Protein AF-A0A7C7NLW5-F1 (afdb_monomer_lite)

Secondary structure (DSSP, 8-state):
----SSS-----TT-S------TTTS-TTT-SSTHHHHHHHHHHHHHHHT---------PPP------

Structure (mmCIF, N/CA/C/O backbone):
data_AF-A0A7C7NLW5-F1
#
_entry.id   AF-A0A7C7NLW5-F1
#
loop_
_atom_site.group_PDB
_atom_site.id
_atom_site.type_symbol
_atom_site.label_atom_id
_atom_site.label_alt_id
_atom_site.label_comp_id
_atom_site.label_asym_id
_atom_site.label_entity_id
_atom_site.label_seq_id
_atom_site.pdbx_PDB_ins_code
_atom_site.Cartn_x
_atom_site.Cartn_y
_atom_site.Cartn_z
_atom_site.occupancy
_atom_site.B_iso_or_equiv
_atom_site.auth_seq_id
_atom_site.auth_comp_id
_atom_site.auth_asym_id
_atom_site.auth_atom_id
_atom_site.pdbx_PDB_model_num
ATOM 1 N N . MET A 1 1 ? -10.520 -1.175 -10.694 1.00 56.12 1 MET A N 1
ATOM 2 C CA . MET A 1 1 ? -9.484 -2.118 -10.221 1.00 56.12 1 MET A CA 1
ATOM 3 C C . MET A 1 1 ? -8.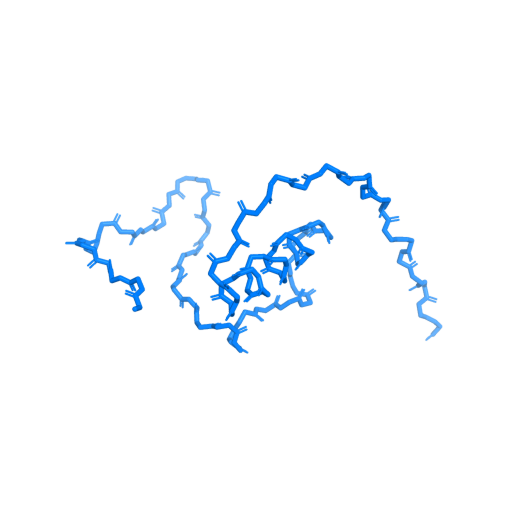223 -1.818 -11.014 1.00 56.12 1 MET A C 1
ATOM 5 O O . MET A 1 1 ? -8.361 -1.332 -12.130 1.00 56.12 1 MET A O 1
ATOM 9 N N . ALA A 1 2 ? -7.038 -1.967 -10.422 1.00 61.41 2 ALA A N 1
ATOM 10 C CA . ALA A 1 2 ? -5.797 -1.835 -11.180 1.00 61.41 2 ALA A CA 1
ATOM 11 C C . ALA A 1 2 ? -5.599 -3.132 -11.969 1.00 61.41 2 ALA A C 1
ATOM 13 O O . ALA A 1 2 ? -5.764 -4.209 -11.406 1.00 61.41 2 ALA A O 1
ATOM 14 N N . GLU A 1 3 ? -5.313 -3.019 -13.259 1.00 69.62 3 GLU A N 1
ATOM 15 C CA . GLU A 1 3 ? -5.124 -4.161 -14.150 1.00 69.62 3 GLU A CA 1
ATOM 16 C C . GLU A 1 3 ? -3.671 -4.183 -14.611 1.00 69.62 3 GLU A C 1
ATOM 18 O O . GLU A 1 3 ? -3.082 -3.138 -14.912 1.00 69.62 3 GLU A O 1
ATOM 23 N N . VAL A 1 4 ? -3.074 -5.371 -14.629 1.00 77.56 4 VAL A N 1
ATOM 24 C CA . VAL A 1 4 ? -1.708 -5.539 -15.110 1.00 77.56 4 VAL A CA 1
ATOM 25 C C . VAL A 1 4 ? -1.710 -5.407 -16.630 1.00 77.56 4 VAL A C 1
ATOM 27 O O . VAL A 1 4 ? -2.302 -6.216 -17.332 1.00 77.56 4 VAL A O 1
ATOM 30 N N . LEU A 1 5 ? -1.035 -4.374 -17.143 1.00 77.12 5 LEU A N 1
ATOM 31 C CA . LEU A 1 5 ? -1.009 -4.079 -18.580 1.00 77.12 5 LEU A CA 1
ATOM 32 C C . LEU A 1 5 ? -0.154 -5.071 -19.385 1.00 77.12 5 LEU A C 1
ATOM 34 O O . LEU A 1 5 ? -0.374 -5.215 -20.587 1.00 77.12 5 LEU A O 1
ATOM 38 N N . ARG A 1 6 ? 0.840 -5.710 -18.750 1.00 74.94 6 ARG A N 1
ATOM 39 C CA . ARG A 1 6 ? 1.693 -6.764 -19.325 1.00 74.94 6 ARG A CA 1
ATOM 40 C C . ARG A 1 6 ? 2.222 -7.676 -18.221 1.00 74.94 6 ARG A C 1
ATOM 42 O O . ARG A 1 6 ? 2.616 -7.184 -17.166 1.00 74.94 6 ARG A O 1
ATOM 49 N N . GLU A 1 7 ? 2.280 -8.978 -18.477 1.00 70.50 7 GLU A N 1
ATOM 50 C CA . GLU A 1 7 ? 2.758 -10.003 -17.533 1.00 70.50 7 GLU A CA 1
ATOM 51 C C . GLU A 1 7 ? 4.296 -10.053 -17.423 1.00 70.50 7 GLU A C 1
ATOM 53 O O . GLU A 1 7 ? 4.900 -11.118 -17.363 1.00 70.50 7 GLU A O 1
ATOM 58 N N . ASP A 1 8 ? 4.953 -8.892 -17.399 1.00 77.69 8 ASP A N 1
ATOM 59 C CA . ASP A 1 8 ? 6.416 -8.774 -17.320 1.00 77.69 8 ASP A CA 1
ATOM 60 C C . ASP A 1 8 ? 6.927 -8.711 -15.861 1.00 77.69 8 ASP A C 1
ATOM 62 O O . ASP A 1 8 ? 8.059 -8.299 -15.603 1.00 77.69 8 ASP A O 1
ATOM 66 N N . PHE A 1 9 ? 6.096 -9.077 -14.879 1.00 79.31 9 PHE A N 1
ATOM 67 C CA . PHE A 1 9 ? 6.493 -9.132 -13.472 1.00 79.31 9 PHE A CA 1
ATOM 68 C C . PHE A 1 9 ? 7.060 -10.517 -13.148 1.00 79.31 9 PHE A C 1
ATOM 70 O O . PHE A 1 9 ? 6.437 -11.545 -13.399 1.00 79.31 9 PHE A O 1
ATOM 77 N N . GLY A 1 10 ? 8.263 -10.554 -12.586 1.00 80.62 10 GLY A N 1
ATOM 78 C CA . GLY A 1 10 ? 8.960 -11.799 -12.298 1.00 80.62 10 GLY A CA 1
ATOM 79 C C . GLY A 1 10 ? 10.072 -11.608 -11.279 1.00 80.62 10 GLY A C 1
ATOM 80 O O . GLY A 1 10 ? 10.384 -10.491 -10.866 1.00 80.62 10 GLY A O 1
ATOM 81 N N . GLN A 1 11 ? 10.656 -12.724 -10.858 1.00 81.81 11 GLN A N 1
ATOM 82 C CA . GLN A 1 11 ? 11.790 -12.729 -9.949 1.00 81.81 11 GLN A CA 1
ATOM 83 C C . GLN A 1 11 ? 12.995 -12.007 -10.576 1.00 81.81 11 GLN A C 1
ATOM 85 O O . GLN A 1 11 ? 13.299 -12.189 -11.755 1.00 81.81 11 GLN A O 1
ATOM 90 N N . THR A 1 12 ? 13.714 -11.220 -9.778 1.00 85.31 12 THR A N 1
ATOM 91 C CA . THR A 1 12 ? 14.969 -10.562 -10.173 1.00 85.31 12 THR A CA 1
ATOM 92 C C . THR A 1 12 ? 16.077 -10.925 -9.187 1.00 85.31 12 THR A C 1
ATOM 94 O O . THR A 1 12 ? 15.825 -11.572 -8.177 1.00 85.31 12 THR A O 1
ATOM 97 N N . SER A 1 13 ? 17.314 -10.484 -9.421 1.00 87.69 13 SER A N 1
ATOM 98 C CA . SER A 1 13 ? 18.428 -10.722 -8.488 1.00 87.69 13 SER A CA 1
ATOM 99 C C . SER A 1 13 ? 18.197 -10.160 -7.075 1.00 87.69 13 SER A C 1
ATOM 101 O O . SER A 1 13 ? 18.876 -10.571 -6.139 1.00 87.69 13 SER A O 1
ATOM 103 N N . GLU A 1 14 ? 17.259 -9.223 -6.915 1.00 87.44 14 GLU A N 1
ATOM 104 C CA . GLU A 1 14 ? 16.936 -8.567 -5.642 1.00 87.44 14 GLU A CA 1
ATOM 105 C C . GLU A 1 14 ? 15.668 -9.126 -4.979 1.00 87.44 14 GLU A C 1
ATOM 107 O O . GLU A 1 14 ? 15.370 -8.789 -3.836 1.00 87.44 14 GLU A O 1
ATOM 112 N N . SER A 1 15 ? 14.899 -9.964 -5.679 1.00 84.75 15 SER A N 1
ATOM 113 C CA . SER A 1 15 ? 13.619 -10.498 -5.202 1.00 84.75 15 SER A CA 1
ATOM 114 C C . SER A 1 15 ? 13.628 -12.020 -5.257 1.00 84.75 15 SER A C 1
ATOM 116 O O . SER A 1 15 ? 14.085 -12.599 -6.232 1.00 84.75 15 SER A O 1
ATOM 118 N N . LEU A 1 16 ? 13.127 -12.697 -4.222 1.00 86.19 16 LEU A N 1
ATOM 119 C CA . LEU A 1 16 ? 13.054 -14.165 -4.213 1.00 86.19 16 LEU A CA 1
ATOM 120 C C . LEU A 1 16 ? 11.761 -14.695 -4.854 1.00 86.19 16 LEU A C 1
ATOM 122 O O . LEU A 1 16 ? 11.776 -15.708 -5.539 1.00 86.19 16 LEU A O 1
ATOM 126 N N . GLU A 1 17 ? 10.650 -14.000 -4.647 1.00 84.12 17 GLU A N 1
ATOM 127 C CA . GLU A 1 17 ? 9.337 -14.325 -5.202 1.00 84.12 17 GLU A CA 1
ATOM 128 C C . GLU A 1 17 ? 8.575 -13.014 -5.413 1.00 84.12 17 GLU A C 1
ATOM 130 O O . GLU A 1 17 ? 8.766 -12.053 -4.662 1.00 84.12 17 GLU A O 1
ATOM 135 N N . VAL A 1 18 ? 7.718 -12.970 -6.432 1.00 88.06 18 VAL A N 1
ATOM 136 C CA . VAL A 1 18 ? 6.788 -11.862 -6.666 1.00 88.06 18 VAL A CA 1
ATOM 137 C C . VAL A 1 18 ? 5.397 -12.419 -6.945 1.00 88.06 18 VAL A C 1
ATOM 139 O O . VAL A 1 18 ? 5.248 -13.422 -7.643 1.00 88.06 18 VAL A O 1
ATOM 142 N N . ARG A 1 19 ? 4.371 -11.770 -6.394 1.00 86.81 19 ARG A N 1
ATOM 143 C CA . ARG A 1 19 ? 2.965 -12.146 -6.570 1.00 86.81 19 ARG A CA 1
ATOM 144 C C . ARG A 1 19 ? 2.075 -10.913 -6.437 1.00 86.81 19 ARG A C 1
ATOM 146 O O . ARG A 1 19 ? 2.450 -9.944 -5.779 1.00 86.81 19 ARG A O 1
ATOM 153 N N . LEU A 1 20 ? 0.907 -10.960 -7.066 1.00 88.94 20 LEU A N 1
ATOM 154 C CA . LEU A 1 20 ? -0.180 -10.009 -6.848 1.00 88.94 20 LEU A CA 1
ATOM 155 C C . LEU A 1 20 ? -1.026 -10.471 -5.656 1.00 88.94 20 LEU A C 1
ATOM 157 O O . LEU A 1 20 ? -1.256 -11.667 -5.502 1.00 88.94 20 LEU A O 1
ATOM 161 N N . PHE A 1 21 ? -1.476 -9.529 -4.834 1.00 89.62 21 PHE A N 1
ATOM 162 C CA . PHE A 1 21 ? -2.288 -9.800 -3.649 1.00 89.62 21 PHE A CA 1
ATOM 163 C C . PHE A 1 21 ? -3.516 -8.893 -3.647 1.00 89.62 21 PHE A C 1
ATOM 165 O O . PHE A 1 21 ? -3.387 -7.690 -3.907 1.00 89.62 21 PHE A O 1
ATOM 172 N N . GLU A 1 22 ? -4.676 -9.448 -3.305 1.00 90.25 22 GLU A N 1
ATOM 173 C CA . GLU A 1 22 ? -5.807 -8.651 -2.825 1.00 90.25 22 GLU A CA 1
ATOM 174 C C . GLU A 1 22 ? -5.560 -8.171 -1.381 1.00 90.25 22 GLU A C 1
ATOM 176 O O . GLU A 1 22 ? -4.683 -8.679 -0.681 1.00 90.25 22 GLU A O 1
ATOM 181 N N . GLU A 1 23 ? -6.309 -7.162 -0.918 1.00 89.38 23 GLU A N 1
ATOM 182 C CA . GLU A 1 23 ? -6.103 -6.534 0.405 1.00 89.38 23 GLU A CA 1
ATOM 183 C C . GLU A 1 23 ? -6.140 -7.550 1.565 1.00 89.38 23 GLU A C 1
ATOM 185 O O . GLU A 1 23 ? -5.379 -7.420 2.530 1.00 89.38 23 GLU A O 1
ATOM 190 N N . ASP A 1 24 ? -7.001 -8.564 1.469 1.00 90.94 24 ASP A N 1
ATOM 191 C CA . ASP A 1 24 ? -7.169 -9.625 2.464 1.00 90.94 24 ASP A CA 1
ATOM 192 C C . ASP A 1 24 ? -6.127 -10.750 2.369 1.00 90.94 24 ASP A C 1
ATOM 194 O O . ASP A 1 24 ? -5.928 -11.476 3.343 1.00 90.94 24 ASP A O 1
ATOM 198 N N . GLU A 1 25 ? -5.416 -10.856 1.246 1.00 93.12 25 GLU A N 1
ATOM 199 C CA . GLU A 1 25 ? -4.374 -11.866 1.025 1.00 93.12 25 GLU A CA 1
ATOM 200 C C . GLU A 1 25 ? -2.977 -11.381 1.440 1.00 93.12 25 GLU A C 1
ATOM 202 O O . GLU A 1 25 ? -2.028 -12.169 1.477 1.00 93.12 25 GLU A O 1
ATOM 207 N N . ILE A 1 26 ? -2.823 -10.089 1.752 1.00 91.75 26 ILE A N 1
ATOM 208 C CA . ILE A 1 26 ? -1.541 -9.518 2.174 1.00 91.75 26 ILE A CA 1
ATOM 209 C C . ILE A 1 26 ? -1.091 -10.175 3.494 1.00 91.75 26 ILE A C 1
ATOM 211 O O . ILE A 1 26 ? -1.819 -10.119 4.491 1.00 91.75 26 ILE A O 1
ATOM 215 N N . PRO A 1 27 ? 0.137 -10.726 3.569 1.00 91.50 27 PRO A N 1
ATOM 216 C CA . PRO A 1 27 ? 0.652 -11.352 4.783 1.00 91.50 27 PRO A CA 1
ATOM 217 C C . PRO A 1 27 ? 1.157 -10.290 5.772 1.00 91.50 27 PRO A C 1
ATOM 219 O O . PRO A 1 27 ? 2.358 -10.092 5.956 1.00 91.50 27 PRO A O 1
ATOM 222 N N . TRP A 1 28 ? 0.230 -9.572 6.412 1.00 89.62 28 TRP A N 1
ATOM 223 C CA . TRP A 1 28 ? 0.515 -8.397 7.249 1.00 89.62 28 TRP A CA 1
ATOM 224 C C . TRP A 1 28 ? 1.555 -8.632 8.355 1.00 89.62 28 TRP A C 1
ATOM 226 O O . TRP A 1 28 ? 2.351 -7.737 8.637 1.00 89.62 28 TRP A O 1
ATOM 236 N N . GLU A 1 29 ? 1.566 -9.826 8.949 1.00 87.38 29 GLU A N 1
ATOM 237 C CA . GLU A 1 29 ? 2.478 -10.203 10.038 1.00 87.38 29 GLU A CA 1
ATOM 238 C C . GLU A 1 29 ? 3.883 -10.599 9.547 1.00 87.38 29 GLU A C 1
ATOM 240 O O . GLU A 1 29 ? 4.837 -10.583 10.326 1.00 87.38 29 GLU A O 1
ATOM 245 N N . GLU A 1 30 ? 4.034 -10.931 8.262 1.00 88.81 30 GLU A N 1
ATOM 246 C CA . GLU A 1 30 ? 5.307 -11.355 7.657 1.00 88.81 30 GLU A CA 1
ATOM 247 C C . GLU A 1 30 ? 6.043 -10.199 6.962 1.00 88.81 30 GLU A C 1
ATOM 249 O O . GLU A 1 30 ? 7.186 -10.348 6.522 1.00 88.81 30 GLU A O 1
ATOM 254 N N . LEU A 1 31 ? 5.418 -9.019 6.881 1.00 88.00 31 LEU A N 1
ATOM 255 C CA . LEU A 1 31 ? 6.030 -7.833 6.294 1.00 88.00 31 LEU A CA 1
ATOM 256 C C . LEU A 1 31 ? 7.282 -7.424 7.086 1.00 88.00 31 LEU A C 1
ATOM 258 O O . LEU A 1 31 ? 7.224 -7.066 8.262 1.00 88.00 31 LEU A O 1
ATOM 262 N N . ALA A 1 32 ? 8.430 -7.426 6.404 1.00 84.12 32 ALA A N 1
ATOM 263 C CA . ALA A 1 32 ? 9.744 -7.243 7.023 1.00 84.12 32 ALA A CA 1
ATOM 264 C C . ALA A 1 32 ? 9.921 -5.898 7.754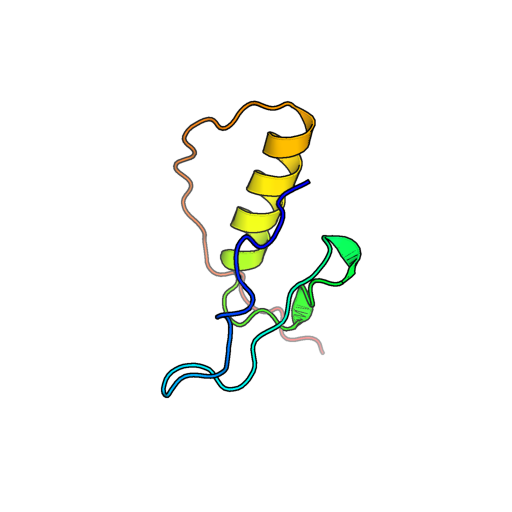 1.00 84.12 32 ALA A C 1
ATOM 266 O O . ALA A 1 32 ? 10.692 -5.805 8.714 1.00 84.12 32 ALA A O 1
ATOM 267 N N . PHE A 1 33 ? 9.220 -4.849 7.310 1.00 86.75 33 PHE A N 1
ATOM 268 C CA . PHE A 1 33 ? 9.325 -3.511 7.885 1.00 86.75 33 PHE A CA 1
ATOM 269 C C . PHE A 1 33 ? 7.995 -3.040 8.485 1.00 86.75 33 PHE A C 1
ATOM 271 O O . PHE A 1 33 ? 6.978 -3.053 7.795 1.00 86.75 33 PHE A O 1
ATOM 278 N N . PRO A 1 34 ? 7.996 -2.504 9.721 1.00 81.50 34 PRO A N 1
ATOM 279 C CA . PRO A 1 34 ? 6.770 -2.123 10.427 1.00 81.50 34 PRO A CA 1
ATOM 280 C C . PRO A 1 34 ? 6.040 -0.920 9.812 1.00 81.50 34 PRO A C 1
ATOM 282 O O . PRO A 1 34 ? 4.856 -0.729 10.070 1.00 81.50 34 PRO A O 1
ATOM 285 N N . PHE A 1 35 ? 6.719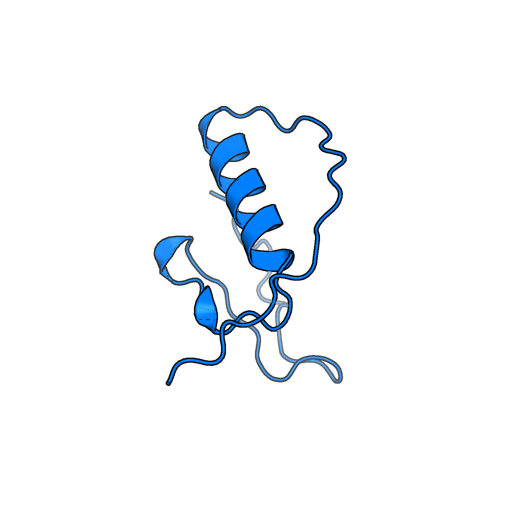 -0.109 8.991 1.00 85.94 35 PHE A N 1
ATOM 286 C CA . PHE A 1 35 ? 6.089 1.024 8.307 1.00 85.94 35 PHE A CA 1
ATOM 287 C C . PHE A 1 35 ? 5.296 0.608 7.063 1.00 85.94 35 PHE A C 1
ATOM 289 O O . PHE A 1 35 ? 4.353 1.301 6.689 1.00 85.94 35 PHE A O 1
ATOM 296 N N . VAL A 1 36 ? 5.640 -0.519 6.429 1.00 89.50 36 VAL A N 1
ATOM 297 C CA . VAL A 1 36 ? 4.958 -0.993 5.214 1.00 89.50 36 VAL A 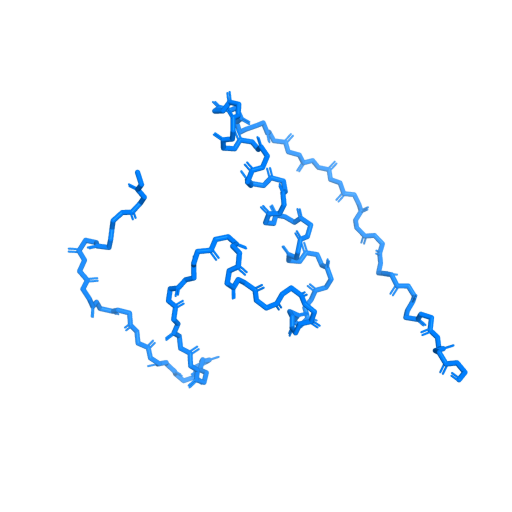CA 1
ATOM 298 C C . VAL A 1 36 ? 3.468 -1.255 5.486 1.00 89.50 36 VAL A C 1
ATOM 300 O O . VAL A 1 36 ? 2.645 -0.692 4.761 1.00 89.50 36 VAL A O 1
ATOM 303 N N . PRO A 1 37 ? 3.079 -1.984 6.558 1.00 89.81 37 PRO A N 1
ATOM 304 C CA . PRO A 1 37 ? 1.676 -2.141 6.923 1.00 89.81 37 PRO A CA 1
ATOM 305 C C . PRO A 1 37 ? 0.930 -0.815 7.108 1.00 89.81 37 PRO A C 1
ATOM 307 O O . PRO A 1 37 ? -0.225 -0.697 6.705 1.00 89.81 37 PRO A O 1
ATOM 310 N N . LEU A 1 38 ? 1.572 0.181 7.727 1.00 88.81 38 LEU A N 1
ATOM 311 C CA . LEU A 1 38 ? 0.958 1.480 8.005 1.00 88.81 38 LEU A CA 1
ATOM 312 C C . LEU A 1 38 ? 0.639 2.229 6.707 1.00 88.81 38 LEU A C 1
ATOM 314 O O . LEU A 1 38 ? -0.492 2.670 6.508 1.00 88.81 38 LEU A O 1
ATOM 318 N N . VAL A 1 39 ? 1.619 2.318 5.806 1.00 90.25 39 VAL A N 1
ATOM 319 C CA . VAL A 1 39 ? 1.468 3.010 4.519 1.00 90.25 39 VAL A CA 1
ATOM 320 C C . VAL A 1 39 ? 0.402 2.333 3.658 1.00 90.25 39 VAL A C 1
ATOM 322 O O . VAL A 1 39 ? -0.450 3.016 3.092 1.00 90.25 39 VAL A O 1
ATOM 325 N N . LEU A 1 40 ? 0.396 0.998 3.604 1.00 92.06 40 LEU A N 1
ATOM 326 C CA . LEU A 1 40 ? -0.621 0.245 2.869 1.00 92.06 40 LEU A CA 1
ATOM 327 C C . LEU A 1 40 ? -2.026 0.487 3.440 1.00 92.06 40 LEU A C 1
ATOM 329 O O . LEU A 1 40 ? -2.946 0.782 2.681 1.00 92.06 40 LEU A O 1
ATOM 333 N N . LYS A 1 41 ? -2.201 0.451 4.768 1.00 90.00 41 LYS A N 1
ATOM 334 C CA . LYS A 1 41 ? -3.49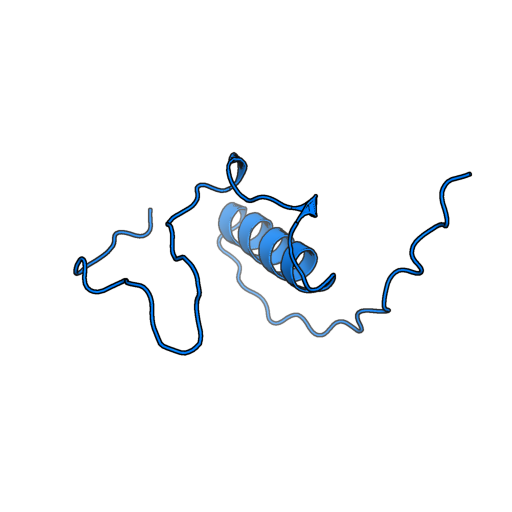1 0.765 5.413 1.00 90.00 41 LYS A CA 1
ATOM 335 C C . LYS A 1 41 ? -3.962 2.185 5.102 1.00 90.00 41 LYS A C 1
ATOM 337 O O . LYS A 1 41 ? -5.145 2.384 4.827 1.00 90.00 41 LYS A O 1
ATOM 342 N N . HIS A 1 42 ? -3.053 3.163 5.113 1.00 90.94 42 HIS A N 1
ATOM 343 C CA . HIS A 1 42 ? -3.372 4.532 4.705 1.00 90.94 42 HIS A CA 1
ATOM 344 C C . HIS A 1 42 ? -3.841 4.577 3.253 1.00 90.94 42 HIS A C 1
ATOM 346 O O . HIS A 1 42 ? -4.907 5.128 2.992 1.00 90.94 42 HIS A O 1
ATOM 352 N N . TYR A 1 43 ? -3.123 3.921 2.342 1.00 91.50 43 TYR A N 1
ATOM 353 C CA . TYR A 1 43 ? -3.510 3.833 0.937 1.00 91.50 43 TYR A CA 1
ATOM 354 C C . TYR A 1 43 ? -4.900 3.206 0.744 1.00 91.50 43 TYR A C 1
ATOM 356 O O . TYR A 1 43 ? -5.727 3.765 0.023 1.00 91.50 43 TYR A O 1
ATOM 364 N N . PHE A 1 44 ? -5.200 2.086 1.410 1.00 91.81 44 PHE A N 1
ATOM 365 C CA . PHE A 1 44 ? -6.515 1.441 1.311 1.00 91.81 44 PHE A CA 1
ATOM 366 C C . PHE A 1 44 ? -7.641 2.317 1.872 1.00 91.81 44 PHE A C 1
ATOM 368 O O . PHE A 1 44 ? -8.728 2.378 1.293 1.00 91.81 44 PHE A O 1
ATOM 375 N N . ASN A 1 45 ? -7.393 3.048 2.960 1.00 91.88 45 ASN A N 1
ATOM 376 C CA . ASN A 1 45 ? -8.366 3.994 3.506 1.00 91.88 45 ASN A CA 1
ATOM 377 C C . ASN A 1 45 ? -8.602 5.195 2.571 1.00 91.88 45 ASN A C 1
ATOM 379 O O . ASN A 1 45 ? -9.743 5.588 2.316 1.00 91.88 45 ASN A O 1
ATOM 383 N N . ASP A 1 46 ? -7.529 5.736 2.003 1.00 92.38 46 ASP A N 1
ATOM 384 C CA . ASP A 1 46 ? -7.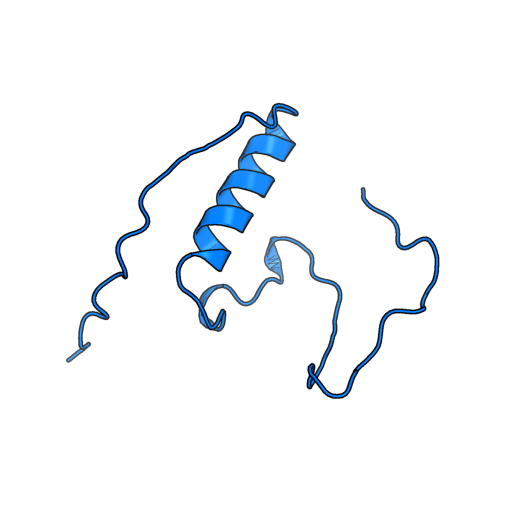573 6.855 1.060 1.00 92.38 46 ASP A CA 1
ATOM 385 C C . ASP A 1 46 ? -8.294 6.450 -0.233 1.00 92.38 46 ASP A C 1
ATOM 387 O O . ASP A 1 46 ? -9.129 7.197 -0.748 1.00 92.38 46 ASP A O 1
ATOM 391 N N . ARG A 1 47 ? -8.088 5.209 -0.689 1.00 91.38 47 ARG A N 1
ATOM 392 C CA . ARG A 1 47 ? -8.802 4.610 -1.825 1.00 91.38 47 ARG A CA 1
ATOM 393 C C . ARG A 1 47 ? -10.317 4.531 -1.604 1.00 91.38 47 ARG A C 1
ATOM 395 O O . ARG A 1 47 ? -11.058 4.741 -2.560 1.00 91.38 47 ARG A O 1
ATOM 402 N N . LYS A 1 48 ? -10.797 4.282 -0.376 1.00 90.25 48 LYS A N 1
ATOM 403 C CA . LYS A 1 48 ? -12.247 4.259 -0.060 1.00 90.25 48 LYS A CA 1
ATOM 404 C C . LYS A 1 48 ? -12.904 5.631 -0.219 1.00 90.25 48 LYS A C 1
ATOM 406 O O . LYS A 1 48 ? -14.068 5.711 -0.599 1.00 90.25 48 LYS A O 1
ATOM 411 N N . SER A 1 49 ? -12.165 6.700 0.070 1.00 91.94 49 SER A N 1
ATOM 412 C CA . SER A 1 49 ? -12.648 8.086 -0.030 1.00 91.94 49 SER A CA 1
ATOM 413 C C . SER A 1 49 ? -12.235 8.793 -1.327 1.00 91.94 49 SER A C 1
ATOM 415 O O . SER A 1 49 ? -12.699 9.903 -1.589 1.00 91.94 49 SER A O 1
ATOM 417 N N . ASN A 1 50 ? -11.392 8.146 -2.139 1.00 91.19 50 ASN A N 1
ATOM 418 C CA . ASN A 1 50 ? -10.767 8.676 -3.351 1.00 91.19 50 ASN A CA 1
ATOM 419 C C . ASN A 1 50 ? -10.019 10.006 -3.118 1.00 91.19 50 ASN A C 1
ATOM 421 O O . ASN A 1 50 ? -10.010 10.889 -3.980 1.00 91.19 50 ASN A O 1
ATOM 425 N N . LYS A 1 51 ? -9.413 10.157 -1.934 1.00 91.94 51 LYS A N 1
ATOM 426 C CA . LYS A 1 51 ? -8.644 11.335 -1.515 1.00 91.94 51 LYS A CA 1
ATOM 427 C C . LYS A 1 51 ? -7.260 10.903 -1.051 1.00 91.94 51 LYS A C 1
ATOM 429 O O . LYS A 1 51 ? -7.117 10.333 0.021 1.00 91.94 51 LYS A O 1
ATOM 434 N N . PHE A 1 52 ? -6.249 11.203 -1.858 1.00 90.19 52 PHE A N 1
ATOM 435 C CA . PHE A 1 52 ? -4.854 10.858 -1.585 1.00 90.19 52 PHE A CA 1
ATOM 436 C C . PHE A 1 52 ? -4.092 12.103 -1.131 1.00 90.19 52 PHE A C 1
ATOM 438 O O . PHE A 1 52 ? -3.365 12.726 -1.903 1.00 90.19 52 PHE A O 1
ATOM 445 N N . GLU A 1 53 ? -4.329 12.517 0.111 1.00 90.31 53 GLU A N 1
ATOM 446 C CA . GLU A 1 53 ? -3.646 13.669 0.701 1.00 90.31 53 GLU A CA 1
ATOM 447 C C . GLU A 1 53 ? -2.203 13.317 1.084 1.00 90.31 53 GLU A C 1
ATOM 449 O O . GLU A 1 53 ? -1.893 12.183 1.452 1.00 90.31 53 GLU A O 1
ATOM 454 N N . LEU A 1 54 ? -1.305 14.302 1.015 1.00 90.25 54 LEU A N 1
ATOM 455 C CA . LEU A 1 54 ? 0.070 14.123 1.466 1.00 90.25 54 LEU A CA 1
ATOM 456 C C . LEU A 1 54 ? 0.095 13.962 2.991 1.00 90.25 54 LEU A C 1
ATOM 458 O O . LEU A 1 54 ? -0.314 14.866 3.718 1.00 90.25 54 LEU A O 1
ATOM 462 N N . LYS A 1 55 ? 0.631 12.836 3.465 1.00 86.75 55 LYS A N 1
ATOM 463 C CA . LYS A 1 55 ? 0.807 12.543 4.892 1.00 86.75 55 LYS A CA 1
ATOM 464 C C . LYS A 1 55 ? 2.288 12.559 5.245 1.00 86.75 55 LYS A C 1
ATOM 466 O O . LYS A 1 55 ? 3.095 11.902 4.591 1.00 86.75 55 LYS A O 1
ATOM 471 N N . ILE A 1 56 ? 2.635 13.323 6.276 1.00 89.94 56 ILE A N 1
ATOM 472 C CA . ILE A 1 56 ? 3.979 13.373 6.855 1.00 89.94 56 ILE A CA 1
ATOM 473 C C . ILE A 1 56 ? 3.834 12.935 8.304 1.00 89.94 56 ILE A C 1
ATOM 475 O O . ILE A 1 56 ? 3.240 13.644 9.112 1.00 89.94 56 ILE A O 1
ATOM 479 N N . GLU A 1 57 ? 4.350 11.753 8.616 1.00 85.06 57 GLU A N 1
ATOM 480 C CA . GLU A 1 57 ? 4.190 11.129 9.925 1.00 85.06 57 GLU A CA 1
ATOM 481 C C . GLU A 1 57 ? 5.518 10.514 10.369 1.00 85.06 57 GLU A C 1
ATOM 483 O O . GLU A 1 57 ? 6.233 9.895 9.578 1.00 85.06 57 GLU A O 1
ATOM 488 N N . THR A 1 58 ? 5.853 10.684 11.647 1.00 85.81 58 THR A N 1
ATOM 489 C CA . THR A 1 58 ? 7.020 10.040 12.254 1.00 85.81 58 THR A CA 1
ATOM 490 C C . THR A 1 58 ? 6.619 8.648 12.717 1.00 85.81 58 THR A C 1
ATOM 492 O O . THR A 1 58 ? 5.815 8.502 13.635 1.00 85.81 58 THR A O 1
ATOM 495 N N . ILE A 1 59 ? 7.186 7.621 12.088 1.00 81.12 59 ILE A N 1
ATOM 496 C CA . ILE A 1 59 ? 6.927 6.228 12.451 1.00 81.12 59 ILE A CA 1
ATOM 497 C C . ILE A 1 59 ? 7.985 5.794 13.454 1.00 81.12 59 ILE A C 1
ATOM 499 O O . ILE A 1 59 ? 9.148 5.578 13.105 1.00 81.12 59 ILE A O 1
ATOM 503 N N . GLU A 1 60 ? 7.578 5.649 14.708 1.00 78.75 60 GLU A N 1
ATOM 504 C CA . GLU A 1 60 ? 8.428 5.043 15.721 1.00 78.75 60 GLU A CA 1
ATOM 505 C C . GLU A 1 60 ? 8.438 3.526 15.540 1.00 78.75 60 GLU A C 1
ATOM 507 O O . GLU A 1 60 ? 7.409 2.896 15.285 1.00 78.75 60 GLU A O 1
ATOM 512 N N . ARG A 1 61 ? 9.620 2.913 15.655 1.00 71.06 61 ARG A N 1
ATOM 513 C CA . ARG A 1 61 ? 9.738 1.459 15.559 1.00 71.06 61 ARG A CA 1
ATOM 514 C C . ARG A 1 61 ? 8.966 0.843 16.731 1.00 71.06 61 ARG A C 1
ATOM 516 O O . ARG A 1 61 ? 9.373 1.077 17.871 1.00 71.06 61 ARG A O 1
ATOM 523 N N . PRO A 1 62 ? 7.913 0.038 16.494 1.00 65.38 62 PRO A N 1
ATOM 524 C CA . PRO A 1 62 ? 7.219 -0.617 17.588 1.00 65.38 62 PRO A CA 1
ATOM 525 C C . PRO A 1 62 ? 8.225 -1.512 18.309 1.00 65.38 62 PRO A C 1
ATOM 527 O O . PRO A 1 62 ? 8.881 -2.361 17.694 1.00 65.38 62 PRO A O 1
ATOM 530 N N . THR A 1 63 ? 8.402 -1.295 19.611 1.00 63.69 63 THR A N 1
ATOM 531 C CA . THR A 1 63 ? 9.174 -2.212 20.441 1.00 63.69 63 THR A CA 1
ATOM 532 C C . THR A 1 63 ? 8.430 -3.538 20.419 1.00 63.69 63 THR A C 1
ATOM 534 O O . THR A 1 63 ? 7.285 -3.638 20.857 1.00 63.69 63 THR A O 1
ATOM 537 N N . LYS A 1 64 ? 9.053 -4.561 19.825 1.00 57.53 64 LYS A N 1
ATOM 538 C CA . LYS A 1 64 ? 8.518 -5.923 19.835 1.00 57.53 64 LYS A CA 1
ATOM 539 C C . LYS A 1 64 ? 8.286 -6.266 21.308 1.00 57.53 64 LYS A C 1
ATOM 541 O O . LYS A 1 64 ? 9.258 -6.359 22.058 1.00 57.53 64 LYS A O 1
ATOM 546 N N . LYS A 1 65 ? 7.030 -6.389 21.756 1.00 51.75 65 LYS A N 1
ATOM 547 C CA . LYS A 1 65 ? 6.781 -6.974 23.075 1.00 51.75 65 LYS A CA 1
ATOM 548 C C . LYS A 1 65 ? 7.382 -8.373 23.021 1.00 51.75 65 LYS A C 1
ATOM 550 O O . LYS A 1 65 ? 7.007 -9.173 22.167 1.00 51.75 65 LYS A O 1
ATOM 555 N N . ALA A 1 66 ? 8.370 -8.625 23.873 1.00 45.91 66 ALA A N 1
ATOM 556 C CA . ALA A 1 66 ? 8.819 -9.973 24.153 1.00 45.91 66 ALA A CA 1
ATOM 557 C C . ALA A 1 66 ? 7.613 -10.695 24.761 1.00 45.91 66 ALA A C 1
ATOM 559 O O . ALA A 1 66 ? 7.248 -10.421 25.904 1.00 45.91 66 ALA A O 1
ATOM 560 N N . ASN A 1 67 ? 6.925 -11.516 23.968 1.00 46.41 67 ASN A N 1
ATOM 561 C CA . ASN A 1 67 ? 5.919 -12.410 24.518 1.00 46.41 67 ASN A CA 1
ATOM 562 C C . ASN A 1 67 ? 6.652 -13.445 25.380 1.00 46.41 67 ASN A C 1
ATOM 564 O O . ASN A 1 67 ? 7.585 -14.096 24.906 1.00 46.41 67 ASN A O 1
ATOM 568 N N . GLN A 1 68 ? 6.248 -13.473 26.653 1.00 37.72 68 GLN A N 1
ATOM 569 C CA . GLN A 1 68 ? 6.465 -14.542 27.628 1.00 37.72 68 GLN A CA 1
ATOM 570 C C . GLN A 1 68 ? 5.998 -15.894 27.095 1.00 37.72 68 GLN A C 1
ATOM 572 O O . GLN A 1 68 ? 5.008 -15.906 26.328 1.00 37.72 68 GLN A O 1
#

Sequence (68 aa):
MAEVLREDFGQTSESLEVRLFEEDEIPWEELAFPFVPLVLKHYFNDRKSNKFELKIETIERPTKKANQ

pLDDT: mean 82.18, std 12.66, range [37.72, 93.12]

Radius of gyration: 15.42 Å; chains: 1; bounding box: 31×29×47 Å

Foldseek 3Di:
DDDDPDPPDADDPVGDGDDDDDPVRPPQVPPPAVVVNVVVVLVVVCVVVVHDDDDDDDDDGPDPPPDD